Protein AF-A0A7S0SJ33-F1 (afdb_monomer_lite)

Radius of gyration: 24.13 Å; chains: 1; bounding box: 44×63×68 Å

Foldseek 3Di:
DDDDDLDDDPDCPVPPDDDDDDDDDDDDDDDDDDDDDDDDPDDDPPCDPVNVVLVVLQVVLVVVCVVVVQWDFDWDWDADPVGDTDIDGDPSDTDHDCVPVVSLVSRVSVVVCVVCCVPVVVVVVVVVVVVVVVVVVVVVPPD

Organism: NCBI:txid81844

Sequence (143 aa):
ELRTHGWTVIDNFLEGGGHGRSSACNASANANDEDATEDDRRGERGGGEYGGAWALALREEIKWLAGAGLMRPNRTHFANPQGERHLFSKPNVFESDLHEAGIRERLPELGAFFVESADRLAAAFTSSLDQLEAAEQITGDVG

Secondary structure (DSSP, 8-state):
---SS-----TTTTS------------------------------SS-HHHHHHHHHHHHHHHHHHHTT--EEEEEEEE-TTS-EEEEEEEEEEE--TTSHHHHTT-HHHHHHHHHHHHHHHHHHHHHHHHHHHHHHHHHT--

Structure (mmCIF, N/CA/C/O backbone):
data_AF-A0A7S0SJ33-F1
#
_entry.id   AF-A0A7S0SJ33-F1
#
loop_
_atom_site.group_PDB
_atom_site.id
_atom_site.type_symbol
_atom_site.label_atom_id
_atom_site.label_alt_id
_atom_site.label_comp_id
_atom_site.label_asym_id
_atom_site.label_entity_id
_atom_site.label_seq_id
_atom_site.pdbx_PDB_ins_code
_atom_site.Cartn_x
_atom_site.Cartn_y
_atom_site.Cartn_z
_atom_site.occupancy
_atom_site.B_iso_or_equiv
_atom_site.auth_seq_id
_atom_site.auth_comp_id
_atom_site.auth_asym_id
_atom_site.auth_atom_id
_atom_site.pdbx_PDB_model_num
ATOM 1 N N . GLU A 1 1 ? -25.379 -8.233 -6.781 1.00 38.56 1 GLU A N 1
ATOM 2 C CA . GLU A 1 1 ? -25.540 -8.521 -5.345 1.00 38.56 1 GLU A CA 1
ATOM 3 C C . GLU A 1 1 ? -24.179 -8.306 -4.687 1.00 38.56 1 GLU A C 1
ATOM 5 O O . GLU A 1 1 ? -23.267 -9.090 -4.889 1.00 38.56 1 GLU A O 1
ATOM 10 N N . LEU A 1 2 ? -23.989 -7.143 -4.065 1.00 43.62 2 LEU A N 1
ATOM 11 C CA . LEU A 1 2 ? -22.763 -6.725 -3.378 1.00 43.62 2 LEU A CA 1
ATOM 12 C C . LEU A 1 2 ? -23.197 -6.421 -1.946 1.00 43.62 2 LEU A C 1
ATOM 14 O O . LEU A 1 2 ? -24.095 -5.590 -1.815 1.00 43.62 2 LEU A O 1
ATOM 18 N N . ARG A 1 3 ? -22.601 -7.086 -0.939 1.00 49.62 3 ARG A N 1
ATOM 19 C CA . ARG A 1 3 ? -22.584 -6.782 0.521 1.00 49.62 3 ARG A CA 1
ATOM 20 C C . ARG A 1 3 ? -22.757 -8.049 1.372 1.00 49.62 3 ARG A C 1
ATOM 22 O O . ARG A 1 3 ? -23.844 -8.305 1.874 1.00 49.62 3 ARG A O 1
ATOM 29 N N . THR A 1 4 ? -21.679 -8.787 1.621 1.00 42.91 4 THR A N 1
ATOM 30 C CA . THR A 1 4 ? -21.632 -9.732 2.763 1.00 42.91 4 THR A CA 1
ATOM 31 C C . THR A 1 4 ? -20.244 -9.877 3.380 1.00 42.91 4 THR A C 1
ATOM 33 O O . THR A 1 4 ? -20.141 -10.220 4.555 1.00 42.91 4 THR A O 1
ATOM 36 N N . HIS A 1 5 ? -19.165 -9.573 2.660 1.00 42.22 5 HIS A N 1
ATOM 37 C CA . HIS A 1 5 ? -17.801 -9.667 3.186 1.00 42.22 5 HIS A CA 1
ATOM 38 C C . HIS A 1 5 ? -17.131 -8.314 2.980 1.00 42.22 5 HIS A C 1
ATOM 40 O O . HIS A 1 5 ? -16.919 -7.932 1.838 1.00 42.22 5 HIS A O 1
ATOM 46 N N . GLY A 1 6 ? -16.910 -7.569 4.069 1.00 42.50 6 GLY A N 1
ATOM 47 C CA . GLY A 1 6 ? -16.513 -6.151 4.138 1.00 42.50 6 GLY A CA 1
ATOM 48 C C . GLY A 1 6 ? -15.158 -5.773 3.529 1.00 42.50 6 GLY A C 1
ATOM 49 O O . GLY A 1 6 ? -14.429 -4.979 4.109 1.00 42.50 6 GLY A O 1
ATOM 50 N N . TRP A 1 7 ? -14.842 -6.305 2.357 1.00 46.75 7 TRP A N 1
ATOM 51 C CA . TRP A 1 7 ? -13.689 -5.978 1.544 1.00 46.75 7 TRP A CA 1
ATOM 52 C C . TRP A 1 7 ? -14.207 -5.357 0.252 1.00 46.75 7 TRP A C 1
ATOM 54 O O . TRP A 1 7 ? -14.970 -5.976 -0.486 1.00 46.75 7 TRP A O 1
ATOM 64 N N . THR A 1 8 ? -13.829 -4.109 -0.008 1.00 48.53 8 THR A N 1
ATOM 65 C CA . THR A 1 8 ? -14.027 -3.484 -1.318 1.00 48.53 8 THR A CA 1
ATOM 66 C C . THR A 1 8 ? -12.656 -3.347 -1.946 1.00 48.53 8 THR A C 1
ATOM 68 O O . THR A 1 8 ? -11.872 -2.490 -1.550 1.00 48.53 8 THR A O 1
ATOM 71 N N . VAL A 1 9 ? -12.357 -4.222 -2.900 1.00 51.81 9 VAL A N 1
ATOM 72 C CA . VAL A 1 9 ? -11.298 -3.963 -3.870 1.00 51.81 9 VAL A CA 1
ATOM 73 C C . VAL A 1 9 ? -11.949 -3.115 -4.954 1.00 51.81 9 VAL A C 1
ATOM 75 O O . VAL A 1 9 ? -12.983 -3.504 -5.495 1.00 51.81 9 VAL A O 1
ATOM 78 N N . ILE A 1 10 ? -11.413 -1.921 -5.205 1.00 54.16 10 ILE A N 1
ATOM 79 C CA . ILE A 1 10 ? -11.886 -1.078 -6.304 1.00 54.16 10 ILE A CA 1
ATOM 80 C C . ILE A 1 10 ? -11.326 -1.690 -7.584 1.00 54.16 10 ILE A C 1
ATOM 82 O O . ILE A 1 10 ? -10.240 -1.334 -8.044 1.00 54.16 10 ILE A O 1
ATOM 86 N N . ASP A 1 11 ? -12.057 -2.656 -8.131 1.00 45.97 11 ASP A N 1
ATOM 87 C CA . ASP A 1 11 ? -11.867 -3.055 -9.516 1.00 45.97 11 ASP A CA 1
ATOM 88 C C . ASP A 1 11 ? -12.123 -1.793 -10.361 1.00 45.97 11 ASP A C 1
ATOM 90 O O . ASP A 1 11 ? -13.122 -1.103 -10.140 1.00 45.97 11 ASP A O 1
ATOM 94 N N . ASN A 1 12 ? -11.178 -1.460 -11.249 1.00 44.81 12 ASN A N 1
ATOM 95 C CA . ASN A 1 12 ? -11.163 -0.279 -12.134 1.00 44.81 12 ASN A CA 1
ATOM 96 C C . ASN A 1 12 ? -10.437 0.980 -11.616 1.00 44.81 12 ASN A C 1
ATOM 98 O O . ASN A 1 12 ? -10.603 2.043 -12.204 1.00 44.81 12 ASN A O 1
ATOM 102 N N . PHE A 1 13 ? -9.572 0.906 -10.593 1.00 47.34 13 PHE A N 1
ATOM 103 C CA . PHE A 1 13 ? -8.769 2.080 -10.176 1.00 47.34 13 PHE A CA 1
ATOM 104 C C . PHE A 1 13 ? -7.915 2.686 -11.315 1.00 47.34 13 PHE A C 1
ATOM 106 O O . PHE A 1 13 ? -7.694 3.894 -11.341 1.00 47.34 13 PHE A O 1
ATOM 113 N N . LEU A 1 14 ? -7.475 1.865 -12.278 1.00 47.19 14 LEU A N 1
ATOM 114 C CA . LEU A 1 14 ? -6.716 2.300 -13.462 1.00 47.19 14 LEU A CA 1
ATOM 115 C C . LEU A 1 14 ? -7.577 2.481 -14.722 1.00 47.19 14 LEU A C 1
ATOM 117 O O . LEU A 1 14 ? -7.088 2.976 -15.736 1.00 47.19 14 LEU A O 1
ATOM 121 N N . GLU A 1 15 ? -8.852 2.094 -14.684 1.00 44.00 15 GLU A N 1
ATOM 122 C CA . GLU A 1 15 ? -9.764 2.275 -15.811 1.00 44.00 15 GLU A CA 1
ATOM 123 C C . GLU A 1 15 ? -10.546 3.567 -15.583 1.00 44.00 15 GLU A C 1
ATOM 125 O O . GLU A 1 15 ? -11.543 3.605 -14.863 1.00 44.00 15 GLU A O 1
ATOM 130 N N . GLY A 1 16 ? -10.040 4.654 -16.169 1.00 35.31 16 GLY A N 1
ATOM 131 C CA . GLY A 1 16 ? -10.670 5.970 -16.132 1.00 35.31 16 GLY A CA 1
ATOM 132 C C . GLY A 1 16 ? -12.189 5.899 -16.328 1.00 35.31 16 GLY A C 1
ATOM 133 O O . GLY A 1 16 ? -12.690 5.201 -17.210 1.00 35.31 16 GLY A O 1
ATOM 134 N N . GLY A 1 17 ? -12.913 6.615 -15.464 1.00 45.38 17 GLY A N 1
ATOM 135 C CA . GLY A 1 17 ? -14.365 6.550 -15.341 1.00 45.38 17 GLY A CA 1
ATOM 136 C C . GLY A 1 17 ? -15.114 6.631 -16.674 1.00 45.38 17 GLY A C 1
ATOM 137 O O . GLY A 1 17 ? -14.945 7.566 -17.452 1.00 45.38 17 GLY A O 1
ATOM 138 N N . GLY A 1 18 ? -16.005 5.665 -16.900 1.00 36.38 18 GLY A N 1
ATOM 139 C CA . GLY A 1 18 ? -16.782 5.580 -18.131 1.00 36.38 18 GLY A CA 1
ATOM 140 C C . GLY A 1 18 ? -17.954 4.610 -18.036 1.00 36.38 18 GLY A C 1
ATOM 141 O O . GLY A 1 18 ? -17.872 3.506 -18.544 1.00 36.38 18 GLY A O 1
ATOM 142 N N . HIS A 1 19 ? -19.034 5.068 -17.397 1.00 38.03 19 HIS A N 1
ATOM 143 C CA . HIS A 1 19 ? -20.448 4.785 -17.693 1.00 38.03 19 HIS A CA 1
ATOM 144 C C . HIS A 1 19 ? -20.921 3.320 -17.779 1.00 38.03 19 HIS A C 1
ATOM 146 O O . HIS A 1 19 ? -20.512 2.516 -18.609 1.00 38.03 19 HIS A O 1
ATOM 152 N N . GLY A 1 20 ? -21.899 3.016 -16.921 1.00 45.38 20 GLY A N 1
ATOM 153 C CA . GLY A 1 20 ? -22.464 1.690 -16.741 1.00 45.38 20 GLY A CA 1
ATOM 154 C C . GLY A 1 20 ? -23.085 1.064 -17.984 1.00 45.38 20 GLY A C 1
ATOM 155 O O . GLY A 1 20 ? -23.689 1.732 -18.819 1.00 45.38 20 GLY A O 1
ATOM 156 N N . ARG A 1 21 ? -23.037 -0.267 -18.013 1.00 36.69 21 ARG A N 1
ATOM 157 C CA . ARG A 1 21 ? -24.034 -1.093 -18.692 1.00 36.69 21 ARG A CA 1
ATOM 158 C C . ARG A 1 21 ? -24.369 -2.277 -17.796 1.00 36.69 21 ARG A C 1
ATOM 160 O O . ARG A 1 21 ? -23.595 -3.211 -17.630 1.00 36.69 21 ARG A O 1
ATOM 167 N N . SER A 1 22 ? -25.545 -2.196 -17.198 1.00 43.91 22 SER A N 1
ATOM 168 C CA . SER A 1 22 ? -26.324 -3.345 -16.766 1.00 43.91 22 SER A CA 1
ATOM 169 C C . SER A 1 22 ? -26.741 -4.170 -17.991 1.00 43.91 22 SER A C 1
ATOM 171 O O . SER A 1 22 ? -27.347 -3.642 -18.920 1.00 43.91 22 SER A O 1
ATOM 173 N N . SER A 1 23 ? -26.443 -5.467 -17.992 1.00 36.47 23 SER A N 1
ATOM 174 C CA . SER A 1 23 ? -27.222 -6.532 -18.658 1.00 36.47 23 SER A CA 1
ATOM 175 C C . SER A 1 23 ? -26.516 -7.855 -18.386 1.00 36.47 23 SER A C 1
ATOM 177 O O . SER A 1 23 ? -25.366 -8.024 -18.763 1.00 36.47 23 SER A O 1
ATOM 179 N N . ALA A 1 24 ? -27.053 -8.692 -17.505 1.00 36.31 24 ALA A N 1
ATOM 180 C CA . ALA A 1 24 ? -28.104 -9.668 -17.801 1.00 36.31 24 ALA A CA 1
ATOM 181 C C . ALA A 1 24 ? -27.553 -10.891 -18.553 1.00 36.31 24 ALA A C 1
ATOM 183 O O . ALA A 1 24 ? -27.017 -10.807 -19.652 1.00 36.31 24 ALA A O 1
ATOM 184 N N . CYS A 1 25 ? -27.700 -12.028 -17.884 1.00 37.75 25 CYS A N 1
ATOM 185 C CA . CYS A 1 25 ? -27.531 -13.387 -18.365 1.00 37.75 25 CYS A CA 1
ATOM 186 C C . CYS A 1 25 ? -28.256 -13.657 -19.697 1.00 37.75 25 CYS A C 1
ATOM 188 O O . CYS A 1 25 ? -29.420 -13.297 -19.842 1.00 37.75 25 CYS A O 1
ATOM 190 N N . ASN A 1 26 ? -27.614 -14.398 -20.610 1.00 32.16 26 ASN A N 1
ATOM 191 C CA . ASN A 1 26 ? -28.180 -15.641 -21.145 1.00 32.16 26 ASN A CA 1
ATOM 192 C C . ASN A 1 26 ? -27.160 -16.442 -21.967 1.00 32.16 26 ASN A C 1
ATOM 194 O O . ASN A 1 26 ? -26.353 -15.885 -22.704 1.00 32.16 26 ASN A O 1
ATOM 198 N N . ALA A 1 27 ? -27.234 -17.763 -21.829 1.00 39.66 27 ALA A N 1
ATOM 199 C CA . ALA A 1 27 ? -26.513 -18.741 -22.634 1.00 39.66 27 ALA A CA 1
ATOM 200 C C . ALA A 1 27 ? -27.149 -18.903 -24.027 1.00 39.66 27 ALA A C 1
ATOM 202 O O . ALA A 1 27 ? -28.367 -18.807 -24.144 1.00 39.66 27 ALA A O 1
ATOM 203 N N . SER A 1 28 ? -26.344 -19.224 -25.048 1.00 35.62 28 SER A N 1
ATOM 204 C CA . SER A 1 28 ? -26.587 -20.289 -26.046 1.00 35.62 28 SER A CA 1
ATOM 205 C C . SER A 1 28 ? -25.685 -20.114 -27.275 1.00 35.62 28 SER A C 1
ATOM 207 O O . SER A 1 28 ? -25.437 -19.005 -27.735 1.00 35.62 28 SER A O 1
ATOM 209 N N . ALA A 1 29 ? -25.226 -21.250 -27.792 1.00 41.09 29 ALA A N 1
ATOM 210 C CA . ALA A 1 29 ? -24.387 -21.453 -28.964 1.00 41.09 29 ALA A CA 1
ATOM 211 C C . ALA A 1 29 ? -24.910 -20.818 -30.268 1.00 41.09 29 ALA A C 1
ATOM 213 O O . ALA A 1 29 ? -26.113 -20.852 -30.521 1.00 41.09 29 ALA A O 1
ATOM 214 N N . ASN A 1 30 ? -23.994 -20.387 -31.144 1.00 34.25 30 ASN A N 1
ATOM 215 C CA . ASN A 1 30 ? -23.858 -20.969 -32.485 1.00 34.25 30 ASN A CA 1
ATOM 216 C C . ASN A 1 30 ? -22.557 -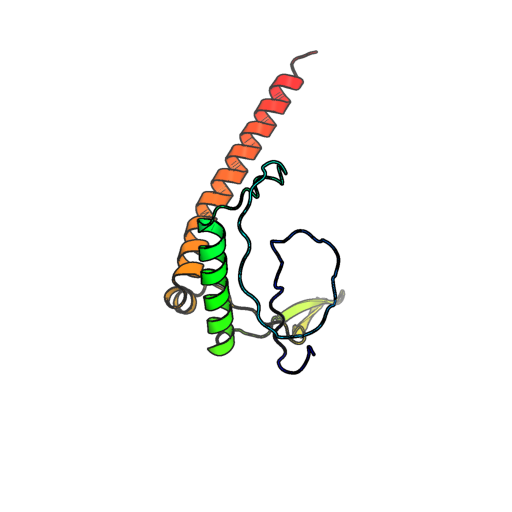20.534 -33.178 1.00 34.25 30 ASN A C 1
ATOM 218 O O . ASN A 1 30 ? -22.067 -19.428 -32.970 1.00 34.25 30 ASN A O 1
ATOM 222 N N . ALA A 1 31 ? -22.015 -21.451 -33.976 1.00 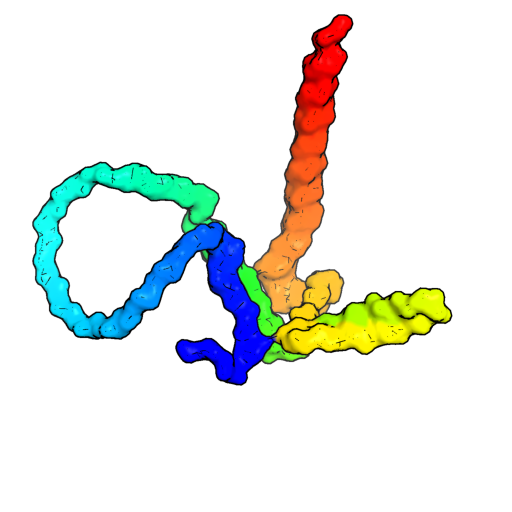39.53 31 ALA A N 1
ATOM 223 C CA . ALA A 1 31 ? -20.808 -21.308 -34.775 1.00 39.53 31 ALA A CA 1
ATOM 224 C C . ALA A 1 31 ? -21.103 -20.763 -36.187 1.00 39.53 31 ALA A C 1
ATOM 226 O O . ALA A 1 31 ? -22.215 -20.932 -36.688 1.00 39.53 31 ALA A O 1
ATOM 227 N N . ASN A 1 32 ? -20.031 -20.255 -36.808 1.00 39.59 32 ASN A N 1
ATOM 228 C CA . ASN A 1 32 ? -19.810 -19.925 -38.225 1.00 39.59 32 ASN A CA 1
ATOM 229 C C . ASN A 1 32 ? -20.379 -18.589 -38.730 1.00 39.59 32 ASN A C 1
ATOM 231 O O . ASN A 1 32 ? -21.579 -18.478 -38.945 1.00 39.59 32 ASN A O 1
ATOM 235 N N . ASP A 1 33 ? -19.490 -17.630 -39.011 1.00 33.00 33 ASP A N 1
ATOM 236 C CA . ASP A 1 33 ? -19.268 -17.148 -40.385 1.00 33.00 33 ASP A CA 1
ATOM 237 C C . ASP A 1 33 ? -17.958 -16.338 -40.453 1.00 33.00 33 ASP A C 1
ATOM 239 O O . ASP A 1 33 ? -17.685 -15.507 -39.584 1.00 33.00 33 ASP A O 1
ATOM 243 N N . GLU A 1 34 ? -17.129 -16.630 -41.453 1.00 44.91 34 GLU A N 1
ATOM 244 C CA . GLU A 1 34 ? -15.965 -15.833 -41.851 1.00 44.91 34 GLU A CA 1
ATOM 245 C C . GLU A 1 34 ? -16.454 -14.729 -42.799 1.00 44.91 34 GLU A C 1
ATOM 247 O O . GLU A 1 34 ? -17.241 -15.045 -43.681 1.00 44.91 34 GLU A O 1
ATOM 252 N N . ASP A 1 35 ? -16.007 -13.478 -42.651 1.00 34.91 35 ASP A N 1
ATOM 253 C CA . ASP A 1 35 ? -15.492 -12.629 -43.748 1.00 34.91 35 ASP A CA 1
ATOM 254 C C . ASP A 1 35 ? -15.171 -11.212 -43.225 1.00 34.91 35 ASP A C 1
ATOM 256 O O . ASP A 1 35 ? -15.749 -10.711 -42.260 1.00 34.91 35 ASP A O 1
ATOM 260 N N . ALA A 1 36 ? -14.177 -10.606 -43.858 1.00 41.19 36 ALA A N 1
ATOM 261 C CA . ALA A 1 36 ? -13.431 -9.413 -43.509 1.00 41.19 36 ALA A CA 1
ATOM 262 C C . ALA A 1 36 ? -14.248 -8.111 -43.405 1.00 41.19 36 ALA A C 1
ATOM 264 O O . ALA A 1 36 ? -15.250 -7.915 -44.085 1.00 41.19 36 ALA A O 1
ATOM 265 N N . THR A 1 37 ? -13.733 -7.132 -42.652 1.00 35.72 37 THR A N 1
ATOM 266 C CA . THR A 1 37 ? -13.165 -5.895 -43.232 1.00 35.72 37 THR A CA 1
ATOM 267 C C . THR A 1 37 ? -12.589 -4.972 -42.156 1.00 35.72 37 THR A C 1
ATOM 269 O O . THR A 1 37 ? -13.042 -4.927 -41.016 1.00 35.72 37 THR A O 1
ATOM 272 N N . GLU A 1 38 ? -11.513 -4.303 -42.557 1.00 48.19 38 GLU A N 1
ATOM 273 C CA . GLU A 1 38 ? -10.686 -3.363 -41.809 1.00 48.19 38 GLU A CA 1
ATOM 274 C C . GLU A 1 38 ? -11.441 -2.122 -41.298 1.00 48.19 38 GLU A C 1
ATOM 276 O O . GLU A 1 38 ? -12.507 -1.764 -41.792 1.00 48.19 38 GLU A O 1
ATOM 281 N N . ASP A 1 39 ? -10.750 -1.406 -40.405 1.00 41.59 39 ASP A N 1
ATOM 282 C CA . ASP A 1 39 ? -10.922 0.017 -40.084 1.00 41.59 39 ASP A CA 1
ATOM 283 C C . ASP A 1 39 ? -11.897 0.349 -38.941 1.00 41.59 39 ASP A C 1
ATOM 285 O O . ASP A 1 39 ? -13.001 0.848 -39.135 1.00 41.59 39 ASP A O 1
ATOM 289 N N . ASP A 1 40 ? -11.418 0.194 -37.702 1.00 37.12 40 ASP A N 1
ATOM 290 C CA . ASP A 1 40 ? -11.649 1.259 -36.723 1.00 37.12 40 ASP A CA 1
ATOM 291 C C . ASP A 1 40 ? -10.445 1.396 -35.783 1.00 37.12 40 ASP A C 1
ATOM 293 O O . ASP A 1 40 ? -10.190 0.579 -34.892 1.00 37.12 40 ASP A O 1
ATOM 297 N N . ARG A 1 41 ? -9.674 2.457 -36.025 1.00 47.50 41 ARG A N 1
ATOM 298 C CA . ARG A 1 41 ? -8.561 2.940 -35.207 1.00 47.50 41 ARG A CA 1
ATOM 299 C C . ARG A 1 41 ? -9.068 3.328 -33.812 1.00 47.50 41 ARG A C 1
ATOM 301 O O . ARG A 1 41 ? -9.220 4.507 -33.502 1.00 47.50 41 ARG A O 1
ATOM 308 N N . ARG A 1 42 ? -9.296 2.357 -32.929 1.00 41.41 42 ARG A N 1
ATOM 309 C CA . ARG A 1 42 ? -9.567 2.611 -31.507 1.00 41.41 42 ARG A CA 1
ATOM 310 C C . ARG A 1 42 ? -8.309 2.435 -30.676 1.00 41.41 42 ARG A C 1
ATOM 312 O O . ARG A 1 42 ? -8.092 1.389 -30.084 1.00 41.41 42 ARG A O 1
ATOM 319 N N . GLY A 1 43 ? -7.545 3.525 -30.643 1.00 38.84 43 GLY A N 1
ATOM 320 C CA . GLY A 1 43 ? -6.717 3.965 -29.523 1.00 38.84 43 GLY A CA 1
ATOM 321 C C . GLY A 1 43 ? -5.802 2.909 -28.926 1.00 38.84 43 GLY A C 1
ATOM 322 O O . GLY A 1 43 ? -6.231 2.121 -28.086 1.00 38.84 43 GLY A O 1
ATOM 323 N N . GLU A 1 44 ? -4.523 2.991 -29.288 1.00 43.03 44 GLU A N 1
ATOM 324 C CA . GLU A 1 44 ? -3.406 2.465 -28.508 1.00 43.03 44 GLU A CA 1
ATOM 325 C C . GLU A 1 44 ? -3.624 2.780 -27.020 1.00 43.03 44 GLU A C 1
ATOM 327 O O . GLU A 1 44 ? -3.346 3.874 -26.526 1.00 43.03 44 GLU A O 1
ATOM 332 N N . ARG A 1 45 ? -4.177 1.811 -26.286 1.00 48.88 45 ARG A N 1
ATOM 333 C CA . ARG A 1 45 ? -4.172 1.814 -24.830 1.00 48.88 45 ARG A CA 1
ATOM 334 C C . ARG A 1 45 ? -2.729 1.534 -24.442 1.00 48.88 45 ARG A C 1
ATOM 336 O O . ARG A 1 45 ? -2.307 0.382 -24.417 1.00 48.88 45 ARG A O 1
ATOM 343 N N . GLY A 1 46 ? -1.972 2.602 -24.205 1.00 43.59 46 GLY A N 1
ATOM 344 C CA . GLY A 1 46 ? -0.589 2.596 -23.726 1.00 43.59 46 GLY A CA 1
ATOM 345 C C . GLY A 1 46 ? -0.448 2.027 -22.312 1.00 43.59 46 GLY A C 1
ATOM 346 O O . GLY A 1 46 ? -0.011 2.712 -21.397 1.00 43.59 46 GLY A O 1
ATOM 347 N N . GLY A 1 47 ? -0.834 0.770 -22.135 1.00 47.09 47 GLY A N 1
ATOM 348 C CA . GLY A 1 47 ? -0.608 -0.047 -20.955 1.00 47.09 47 GLY A CA 1
ATOM 349 C C . GLY A 1 47 ? -0.391 -1.462 -21.455 1.00 47.09 47 GLY A C 1
ATOM 350 O O . GLY A 1 47 ? -1.335 -2.242 -21.526 1.00 47.09 47 GLY A O 1
ATOM 351 N N . GLY A 1 48 ? 0.829 -1.742 -21.922 1.00 47.81 48 GLY A N 1
ATOM 352 C CA . GLY A 1 48 ? 1.174 -3.022 -22.532 1.00 47.81 48 GLY A CA 1
ATOM 353 C C . GLY A 1 48 ? 0.813 -4.202 -21.629 1.00 47.81 48 GLY A C 1
ATOM 354 O O . GLY A 1 48 ? 0.788 -4.074 -20.407 1.00 47.81 48 GLY A O 1
ATOM 355 N N . GLU A 1 49 ? 0.575 -5.352 -22.251 1.00 56.38 49 GLU A N 1
ATOM 356 C CA . GLU A 1 49 ? 0.264 -6.668 -21.665 1.00 56.38 49 GLU A CA 1
ATOM 357 C C . GLU A 1 49 ? 1.048 -6.986 -20.366 1.00 56.38 49 GLU A C 1
ATOM 359 O O . GLU A 1 49 ? 0.525 -7.596 -19.434 1.00 56.38 49 GLU A O 1
ATOM 364 N N . TYR A 1 50 ? 2.275 -6.463 -20.256 1.00 56.41 50 TYR A N 1
ATOM 365 C CA . TYR A 1 50 ? 3.162 -6.548 -19.093 1.00 56.41 50 TYR A CA 1
ATOM 366 C C . TYR A 1 50 ? 2.699 -5.765 -17.847 1.00 56.41 50 TYR A C 1
ATOM 368 O O . TYR A 1 50 ? 2.858 -6.248 -16.728 1.00 56.41 50 TYR A O 1
ATOM 376 N N . GLY A 1 51 ? 2.110 -4.576 -18.005 1.00 66.75 51 GLY A N 1
ATOM 377 C CA . GLY A 1 51 ? 1.649 -3.750 -16.880 1.00 66.75 51 GLY A CA 1
ATOM 378 C C . GLY A 1 51 ? 0.416 -4.331 -16.182 1.00 66.75 51 GLY A C 1
ATOM 379 O O . GLY A 1 51 ? 0.288 -4.237 -14.961 1.00 66.75 51 GLY A O 1
ATOM 380 N N . GLY A 1 52 ? -0.463 -4.992 -16.943 1.00 79.69 52 GLY A N 1
ATOM 381 C CA . GLY A 1 52 ? -1.650 -5.656 -16.400 1.00 79.69 52 GLY A CA 1
ATOM 382 C C . GLY A 1 52 ? -1.306 -6.865 -15.527 1.00 79.69 52 GLY A C 1
ATOM 383 O O . GLY A 1 52 ? -1.863 -7.019 -14.441 1.00 79.69 52 GLY A O 1
ATOM 384 N N . ALA A 1 53 ? -0.351 -7.692 -15.963 1.00 87.31 53 ALA A N 1
ATOM 385 C CA . ALA A 1 53 ? 0.076 -8.873 -15.214 1.00 87.31 53 ALA A CA 1
ATOM 386 C C . ALA A 1 53 ? 0.687 -8.511 -13.850 1.00 87.31 53 ALA A C 1
ATOM 388 O O . ALA A 1 53 ? 0.349 -9.126 -12.838 1.00 87.31 53 ALA A O 1
ATOM 389 N N . TRP A 1 54 ? 1.531 -7.476 -13.800 1.00 88.06 54 TRP A N 1
ATOM 390 C CA . TRP A 1 54 ? 2.162 -7.051 -12.550 1.00 88.06 54 TRP A CA 1
ATOM 391 C C . TRP A 1 54 ? 1.163 -6.427 -11.568 1.00 88.06 54 TRP A C 1
ATOM 393 O O . TRP A 1 54 ? 1.162 -6.762 -10.385 1.00 88.06 54 TRP A O 1
ATOM 403 N N . ALA A 1 55 ? 0.235 -5.597 -12.056 1.00 89.38 55 ALA A N 1
ATOM 404 C CA . ALA A 1 55 ? -0.830 -5.036 -11.223 1.00 89.38 55 ALA A CA 1
ATOM 405 C C . ALA A 1 55 ? -1.708 -6.126 -10.579 1.00 89.38 55 ALA A C 1
ATOM 407 O O . ALA A 1 55 ? -2.099 -6.008 -9.414 1.00 89.38 55 ALA A O 1
ATOM 408 N N . LEU A 1 56 ? -1.994 -7.209 -11.311 1.00 90.88 56 LEU A N 1
ATOM 409 C CA . LEU A 1 56 ? -2.711 -8.365 -10.770 1.00 90.88 56 LEU A CA 1
ATOM 410 C C . LEU A 1 56 ? -1.900 -9.102 -9.700 1.00 90.88 56 LEU A C 1
ATOM 412 O O . LEU A 1 56 ? -2.469 -9.488 -8.680 1.00 90.88 56 LEU A O 1
ATOM 416 N N . ALA A 1 57 ? -0.589 -9.260 -9.895 1.00 93.38 57 ALA A N 1
ATOM 417 C CA . ALA A 1 57 ? 0.282 -9.895 -8.910 1.00 93.38 57 ALA A CA 1
ATOM 418 C C . ALA A 1 57 ? 0.312 -9.103 -7.587 1.00 93.38 57 ALA A C 1
ATOM 420 O O . ALA A 1 57 ? 0.057 -9.671 -6.523 1.00 93.38 57 ALA A O 1
ATOM 421 N N . LEU A 1 58 ? 0.471 -7.773 -7.659 1.00 94.50 58 LEU A N 1
ATOM 422 C CA . LEU A 1 58 ? 0.375 -6.881 -6.494 1.00 94.50 58 LEU A CA 1
ATOM 423 C C . LEU A 1 58 ? -0.987 -7.008 -5.787 1.00 94.50 58 LEU A C 1
ATOM 425 O O . LEU A 1 58 ? -1.064 -7.058 -4.558 1.00 94.50 58 LEU A O 1
ATOM 429 N N . ARG A 1 59 ? -2.082 -7.094 -6.553 1.00 92.62 59 ARG A N 1
ATOM 430 C CA . ARG A 1 59 ? -3.442 -7.252 -6.012 1.00 92.62 59 ARG A CA 1
ATOM 431 C C . ARG A 1 59 ? -3.624 -8.571 -5.261 1.00 92.62 59 ARG A C 1
ATOM 433 O O . ARG A 1 59 ? -4.231 -8.569 -4.187 1.00 92.62 59 ARG A O 1
ATOM 440 N N . GLU A 1 60 ? -3.134 -9.684 -5.800 1.00 95.50 60 GLU A N 1
ATOM 441 C CA . GLU A 1 60 ? -3.245 -10.981 -5.123 1.00 95.50 60 GLU A CA 1
ATOM 442 C C . GLU A 1 60 ? -2.424 -11.015 -3.825 1.00 95.50 60 GLU A C 1
ATOM 444 O O . GLU A 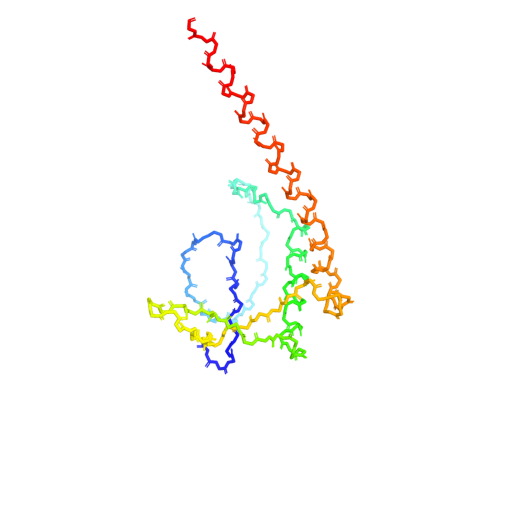1 60 ? -2.891 -11.579 -2.834 1.00 95.50 60 GLU A O 1
ATOM 449 N N . GLU A 1 61 ? -1.282 -10.327 -3.761 1.00 96.94 61 GLU A N 1
ATOM 450 C CA . GLU A 1 61 ? -0.526 -10.172 -2.513 1.00 96.94 61 GLU A CA 1
ATOM 451 C C . GLU A 1 61 ? -1.267 -9.338 -1.456 1.00 96.94 61 GLU A C 1
ATOM 453 O O . GLU A 1 61 ? -1.320 -9.736 -0.291 1.00 96.94 61 GLU A O 1
ATOM 458 N N . ILE A 1 62 ? -1.915 -8.229 -1.838 1.00 94.88 62 ILE A N 1
ATOM 459 C CA . ILE A 1 62 ? -2.751 -7.433 -0.915 1.00 94.88 62 ILE A CA 1
ATOM 460 C C . ILE A 1 62 ? -3.910 -8.279 -0.370 1.00 94.88 62 ILE A C 1
ATOM 462 O O . ILE A 1 62 ? -4.224 -8.246 0.823 1.00 94.88 62 ILE A O 1
ATOM 466 N N . LYS A 1 63 ? -4.547 -9.070 -1.236 1.00 94.75 63 LYS A N 1
ATOM 467 C CA . LYS A 1 63 ? -5.631 -9.978 -0.847 1.00 94.75 63 LYS A CA 1
ATOM 468 C C . LYS A 1 63 ? -5.138 -11.073 0.098 1.00 94.75 63 LYS A C 1
ATOM 470 O O . LYS A 1 63 ? -5.815 -11.378 1.082 1.00 94.75 63 LYS A O 1
ATOM 475 N N . TRP A 1 64 ? -3.966 -11.646 -0.170 1.00 95.69 64 TRP A N 1
ATOM 476 C CA . TRP A 1 64 ? -3.334 -12.606 0.728 1.00 95.69 64 TRP A CA 1
ATOM 477 C C . TRP A 1 64 ? -3.030 -11.974 2.091 1.00 95.69 64 TRP A C 1
ATOM 479 O O . TRP A 1 64 ? -3.362 -12.560 3.120 1.00 95.69 64 TRP A O 1
ATOM 489 N N . LEU A 1 65 ? -2.495 -10.750 2.111 1.00 94.38 65 LEU A N 1
ATOM 490 C CA . LEU A 1 65 ? -2.173 -10.013 3.334 1.00 94.38 65 LEU A CA 1
ATOM 491 C C . LEU A 1 65 ? -3.407 -9.794 4.225 1.00 94.38 65 LEU A C 1
ATOM 493 O O . LEU A 1 65 ? -3.338 -9.974 5.445 1.00 94.38 65 LEU A O 1
ATOM 497 N N . ALA A 1 66 ? -4.547 -9.467 3.608 1.00 91.75 66 ALA A N 1
ATOM 498 C CA . ALA A 1 66 ? -5.836 -9.361 4.286 1.00 91.75 66 ALA A CA 1
ATOM 499 C C . ALA A 1 66 ? -6.291 -10.705 4.883 1.00 91.75 66 ALA A C 1
ATOM 501 O O . ALA A 1 66 ? -6.704 -10.761 6.043 1.00 91.75 66 ALA A O 1
ATOM 502 N N . GLY A 1 67 ? -6.175 -11.799 4.121 1.00 92.44 67 GLY A N 1
ATOM 503 C CA . GLY A 1 67 ? -6.539 -13.148 4.570 1.00 92.44 67 GLY A CA 1
ATOM 504 C C . GLY A 1 67 ? -5.617 -13.721 5.653 1.00 92.44 67 GLY A C 1
ATOM 505 O O . GLY A 1 67 ? -6.064 -14.498 6.494 1.00 92.44 67 GLY A O 1
ATOM 506 N N . ALA A 1 68 ? -4.350 -13.307 5.675 1.00 93.94 68 ALA A N 1
ATOM 507 C CA . ALA A 1 68 ? -3.351 -13.742 6.648 1.00 93.94 68 ALA A CA 1
ATOM 508 C C . ALA A 1 68 ? -3.505 -13.083 8.034 1.00 93.94 68 ALA A C 1
ATOM 510 O O . ALA A 1 68 ? -2.776 -13.438 8.961 1.00 93.94 68 ALA A O 1
ATOM 511 N N . GLY A 1 69 ? -4.420 -12.118 8.193 1.00 92.88 69 GLY A N 1
ATOM 512 C CA . GLY A 1 69 ? -4.628 -11.407 9.459 1.00 92.88 69 GLY A CA 1
ATOM 513 C C . GLY A 1 69 ? -3.480 -10.464 9.833 1.00 92.88 69 GLY A C 1
ATOM 514 O O . GLY A 1 69 ? -3.310 -10.135 11.004 1.00 92.88 69 GLY A O 1
ATOM 515 N N . LEU A 1 70 ? -2.680 -10.041 8.849 1.00 93.81 70 LEU A N 1
ATOM 516 C CA . LEU A 1 70 ? -1.529 -9.157 9.058 1.00 93.81 70 LEU A CA 1
ATOM 517 C C . LEU A 1 70 ? -1.889 -7.667 8.959 1.00 93.81 70 LEU A C 1
ATOM 519 O O . LEU A 1 70 ? -1.078 -6.815 9.310 1.00 93.81 70 LEU A O 1
ATOM 523 N N . MET A 1 71 ? -3.112 -7.341 8.532 1.00 94.25 71 MET A N 1
ATOM 524 C CA . MET A 1 71 ? -3.611 -5.967 8.516 1.00 94.25 71 MET A CA 1
ATOM 525 C C . MET A 1 71 ? -4.164 -5.555 9.885 1.00 94.25 71 MET A C 1
ATOM 527 O O . MET A 1 71 ? -4.811 -6.337 10.583 1.00 94.25 71 MET A O 1
ATOM 531 N N . ARG A 1 72 ? -3.952 -4.294 10.263 1.00 93.00 72 ARG A N 1
ATOM 532 C CA . ARG A 1 72 ? -4.416 -3.701 11.525 1.00 93.00 72 ARG A CA 1
ATOM 533 C C . ARG A 1 72 ? -5.474 -2.630 11.242 1.00 93.00 72 ARG A C 1
ATOM 535 O O . ARG A 1 72 ? -5.425 -2.007 10.186 1.00 93.00 72 ARG A O 1
ATOM 542 N N . PRO A 1 73 ? -6.435 -2.377 12.150 1.00 94.12 73 PRO A N 1
ATOM 543 C CA . PRO A 1 73 ? -7.370 -1.267 11.982 1.00 94.12 73 PRO A CA 1
ATOM 544 C C . PRO A 1 73 ? -6.622 0.063 11.844 1.00 94.12 73 PRO A C 1
ATOM 546 O O . PRO A 1 73 ? -5.775 0.368 12.687 1.00 94.12 73 PRO A O 1
ATOM 549 N N . ASN A 1 74 ? -6.965 0.870 10.836 1.00 92.81 74 ASN A N 1
ATOM 550 C CA . ASN A 1 74 ? -6.397 2.209 10.694 1.00 92.81 74 ASN A CA 1
ATOM 551 C C . ASN A 1 74 ? -6.874 3.082 11.859 1.00 92.81 74 ASN A C 1
ATOM 553 O O . ASN A 1 74 ? -8.080 3.268 12.074 1.00 92.81 74 ASN A O 1
ATOM 557 N N . ARG A 1 75 ? -5.914 3.619 12.612 1.00 91.88 75 ARG A N 1
ATOM 558 C CA . ARG A 1 75 ? -6.163 4.459 13.783 1.00 91.88 75 ARG A CA 1
ATOM 559 C C . ARG A 1 75 ? -5.616 5.852 13.542 1.00 91.88 75 ARG A C 1
ATOM 561 O O . ARG A 1 75 ? -4.435 6.030 13.283 1.00 91.88 75 ARG 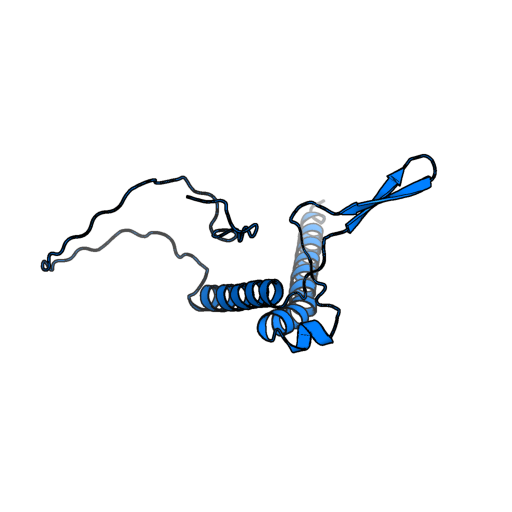A O 1
ATOM 568 N N . THR A 1 76 ? -6.484 6.850 13.643 1.00 89.19 76 THR A N 1
ATOM 569 C CA . THR A 1 76 ? -6.118 8.256 13.449 1.00 89.19 76 THR A CA 1
ATOM 570 C C . THR A 1 76 ? -6.206 9.003 14.776 1.00 89.19 76 THR A C 1
ATOM 572 O O . THR A 1 76 ? -7.196 8.877 15.502 1.00 89.19 76 THR A O 1
ATOM 575 N N . HIS A 1 77 ? -5.163 9.771 15.093 1.00 89.38 77 HIS A N 1
ATOM 576 C CA . HIS A 1 77 ? -5.147 10.667 16.245 1.00 89.38 77 HIS A CA 1
ATOM 577 C C . HIS A 1 77 ? -5.806 11.998 15.888 1.00 89.38 77 HIS A C 1
ATOM 579 O O . HIS A 1 77 ? -5.407 12.655 14.930 1.00 89.38 77 HIS A O 1
ATOM 585 N N . PHE A 1 78 ? -6.761 12.418 16.709 1.00 87.50 78 PHE A N 1
ATOM 586 C CA . PHE A 1 78 ? -7.341 13.754 16.666 1.00 87.50 78 PHE A CA 1
ATOM 587 C C . PHE A 1 78 ? -6.924 14.502 17.927 1.00 87.50 78 PHE A C 1
ATOM 589 O O . PHE A 1 78 ? -7.149 14.016 19.037 1.00 87.50 78 PHE A O 1
ATOM 596 N N . ALA A 1 79 ? -6.287 15.659 17.756 1.00 88.38 79 ALA A N 1
ATOM 597 C CA . ALA A 1 79 ? -6.022 16.579 18.852 1.00 88.38 79 ALA A CA 1
ATOM 598 C C . ALA A 1 79 ? -7.200 17.550 18.964 1.00 88.38 79 ALA A C 1
ATOM 600 O O . ALA A 1 79 ? -7.579 18.170 17.967 1.00 88.38 79 ALA A O 1
ATOM 601 N N . ASN A 1 80 ? -7.788 17.673 20.152 1.00 86.38 80 ASN A N 1
ATOM 602 C CA . ASN A 1 80 ? -8.750 18.738 20.407 1.00 86.38 80 ASN A CA 1
ATOM 603 C C . ASN A 1 80 ? -8.011 20.061 20.728 1.00 86.38 80 ASN A C 1
ATOM 605 O O . ASN A 1 80 ? -6.828 20.038 21.083 1.00 86.38 80 ASN A O 1
ATOM 609 N N . PRO A 1 81 ? -8.673 21.228 20.608 1.00 86.19 81 PRO A N 1
ATOM 610 C CA . PRO A 1 81 ? -8.082 22.523 20.967 1.00 86.19 81 PRO A CA 1
ATOM 611 C C . PRO A 1 81 ? -7.597 22.622 22.424 1.00 86.19 81 PRO A C 1
ATOM 613 O O . PRO A 1 81 ? -6.788 23.485 22.747 1.00 86.19 81 PRO A O 1
ATOM 616 N N . GLN A 1 82 ? -8.086 21.744 23.299 1.00 87.00 82 GLN A N 1
ATOM 617 C CA . GLN A 1 82 ? -7.711 21.624 24.707 1.00 87.00 82 GLN A CA 1
ATOM 618 C C . GLN A 1 82 ? -6.447 20.763 24.918 1.00 87.00 82 GLN A C 1
ATOM 620 O O . GLN A 1 82 ? -5.962 20.656 26.042 1.00 87.00 82 GLN A O 1
ATOM 625 N N . GLY A 1 83 ? -5.886 20.181 23.851 1.00 86.81 83 GLY A N 1
ATOM 626 C CA . GLY A 1 83 ? -4.656 19.386 23.862 1.00 86.81 83 GLY A CA 1
ATOM 627 C C . GLY A 1 83 ? -4.842 17.888 24.138 1.00 86.81 83 GLY A C 1
ATOM 628 O O . GLY A 1 83 ? -3.862 17.140 24.111 1.00 86.81 83 GLY A O 1
ATOM 629 N N . GLU A 1 84 ? -6.066 17.416 24.368 1.00 89.19 84 GLU A N 1
ATOM 630 C CA . GLU A 1 84 ? -6.361 15.994 24.541 1.00 89.19 84 GLU A CA 1
ATOM 631 C C . GLU A 1 84 ? -6.315 15.266 23.193 1.00 89.19 84 GLU A C 1
ATOM 633 O O . GLU A 1 84 ? -6.708 15.790 22.145 1.00 89.19 84 GLU A O 1
ATOM 638 N N . ARG A 1 85 ? -5.824 14.025 23.222 1.00 88.31 85 ARG A N 1
ATOM 639 C CA . ARG A 1 85 ? -5.686 13.180 22.035 1.00 88.31 85 ARG A CA 1
ATOM 640 C C . ARG A 1 85 ? -6.713 12.061 22.073 1.00 88.31 85 ARG A C 1
ATOM 642 O O . ARG A 1 85 ? -6.648 11.193 22.940 1.00 88.31 85 ARG A O 1
ATOM 649 N N . HIS A 1 86 ? -7.598 12.030 21.086 1.00 86.88 86 HIS A N 1
ATOM 650 C CA . HIS A 1 86 ? -8.530 10.927 20.879 1.00 86.88 86 HIS A CA 1
ATOM 651 C C . HIS A 1 86 ? -8.034 10.023 19.754 1.00 86.88 86 HIS A C 1
ATOM 653 O O . HIS A 1 86 ? -7.565 10.502 18.720 1.00 86.88 86 HIS A O 1
ATOM 659 N N . LEU A 1 87 ? -8.141 8.710 19.956 1.00 90.50 87 LEU A N 1
ATOM 660 C CA . LEU A 1 87 ? -7.790 7.712 18.952 1.00 90.50 87 LEU A CA 1
ATOM 661 C C . LEU A 1 87 ? -9.067 7.145 18.343 1.00 90.50 87 LEU A C 1
ATOM 663 O O . LEU A 1 87 ? -9.843 6.473 19.020 1.00 90.50 87 LEU A O 1
ATOM 667 N N . PHE A 1 88 ? -9.280 7.413 17.062 1.00 90.56 88 PHE A N 1
ATOM 668 C CA . PHE A 1 88 ? -10.436 6.918 16.328 1.00 90.56 88 PHE A CA 1
ATOM 669 C C . PHE A 1 88 ? -10.006 5.794 15.389 1.00 90.56 88 PHE A C 1
ATOM 671 O O . PHE A 1 88 ? -9.066 5.960 14.611 1.00 90.56 88 PHE A O 1
ATOM 678 N N . SER A 1 89 ? -10.691 4.651 15.460 1.00 92.31 89 SER A N 1
ATOM 679 C CA . SER A 1 89 ? -10.496 3.553 14.506 1.00 92.31 89 SER A CA 1
ATOM 680 C C . SER A 1 89 ? -11.485 3.718 13.358 1.00 92.31 89 SER A C 1
ATOM 682 O O . SER A 1 89 ? -12.693 3.759 13.592 1.00 92.31 89 SER A O 1
ATOM 684 N N . LYS A 1 90 ? -10.987 3.818 12.125 1.00 90.56 90 LYS A N 1
ATOM 685 C CA . LYS A 1 90 ? -11.846 3.970 10.947 1.00 90.56 90 LYS A CA 1
ATOM 686 C C . LYS A 1 90 ? -12.630 2.671 10.698 1.00 90.56 90 LYS A C 1
ATOM 688 O O . LYS A 1 90 ? -12.008 1.613 10.580 1.00 90.56 90 LYS A O 1
ATOM 693 N N . PRO A 1 91 ? -13.973 2.713 10.605 1.00 90.81 91 PRO A N 1
ATOM 694 C CA . PRO A 1 91 ? -14.767 1.511 10.372 1.00 90.81 91 PRO A CA 1
ATOM 695 C C . PRO A 1 91 ? -14.382 0.836 9.053 1.00 90.81 91 PRO A C 1
ATOM 697 O O . PRO A 1 91 ? -14.373 1.489 8.014 1.00 90.81 91 PRO A O 1
ATOM 700 N N . ASN A 1 92 ? -14.101 -0.468 9.097 1.00 89.62 92 ASN A N 1
ATOM 701 C CA . ASN A 1 92 ? -13.756 -1.299 7.933 1.00 89.62 92 ASN A CA 1
ATOM 702 C C . ASN A 1 92 ? -12.529 -0.830 7.126 1.00 89.62 92 ASN A C 1
ATOM 704 O O . ASN A 1 92 ? -12.369 -1.233 5.977 1.00 89.62 92 ASN A O 1
ATOM 708 N N . VAL A 1 93 ? -11.663 0.006 7.705 1.00 91.69 93 VAL A N 1
ATOM 709 C CA . VAL A 1 93 ? -10.397 0.401 7.080 1.00 91.69 93 VAL A CA 1
ATOM 710 C C . VAL A 1 93 ? -9.265 -0.272 7.831 1.00 91.69 93 VAL A C 1
ATOM 712 O O . VAL A 1 93 ? -9.060 -0.033 9.024 1.00 91.69 93 VAL A O 1
ATOM 715 N N . PHE A 1 94 ? -8.524 -1.100 7.109 1.00 93.25 94 PHE A N 1
ATOM 716 C CA . PHE A 1 94 ? -7.371 -1.816 7.621 1.00 93.25 94 PHE A CA 1
ATOM 717 C C . PHE A 1 94 ? -6.145 -1.436 6.805 1.00 93.25 94 PHE A C 1
ATOM 719 O O . PHE A 1 94 ? -6.239 -1.197 5.603 1.00 93.25 94 PHE A O 1
ATOM 726 N N . GLU A 1 95 ? -5.000 -1.384 7.465 1.00 94.31 95 GLU A N 1
ATOM 727 C CA . GLU A 1 95 ? -3.728 -1.024 6.861 1.00 94.31 95 GLU A CA 1
ATOM 728 C C . GLU A 1 95 ? -2.622 -1.955 7.340 1.00 94.31 95 GLU A C 1
ATOM 730 O O . GLU A 1 95 ? -2.725 -2.606 8.381 1.00 94.31 95 GLU A O 1
ATOM 735 N N . SER A 1 96 ? -1.556 -2.016 6.559 1.00 94.62 96 SER A N 1
ATOM 736 C CA . SER A 1 96 ? -0.322 -2.692 6.920 1.00 94.62 96 SER A CA 1
ATOM 737 C C . SER A 1 96 ? 0.830 -1.834 6.437 1.00 94.62 96 SER A C 1
ATOM 739 O O . SER A 1 96 ? 0.765 -1.279 5.340 1.00 94.62 96 SER A O 1
ATOM 741 N N . ASP A 1 97 ? 1.876 -1.738 7.248 1.00 92.44 97 ASP A N 1
ATOM 742 C CA . ASP A 1 97 ? 3.059 -0.959 6.915 1.00 92.44 97 ASP A CA 1
ATOM 743 C C . ASP A 1 97 ? 4.135 -1.867 6.300 1.00 92.44 97 ASP A C 1
ATOM 745 O O . ASP A 1 97 ? 4.586 -2.823 6.933 1.00 92.44 97 ASP A O 1
ATOM 749 N N . LEU A 1 98 ? 4.549 -1.580 5.062 1.00 93.38 98 LEU A N 1
ATOM 750 C CA . LEU A 1 98 ? 5.606 -2.326 4.367 1.00 93.38 98 LEU A CA 1
ATOM 751 C C . LEU A 1 98 ? 7.026 -1.960 4.837 1.00 93.38 98 LEU A C 1
ATOM 753 O O . LEU A 1 98 ? 7.988 -2.607 4.418 1.00 93.38 98 LEU A O 1
ATOM 757 N N . HIS A 1 99 ? 7.177 -0.982 5.738 1.00 92.00 99 HIS A N 1
ATOM 758 C CA . HIS A 1 99 ? 8.441 -0.750 6.442 1.00 92.00 99 HIS A CA 1
ATOM 759 C C . HIS A 1 99 ? 8.768 -1.888 7.429 1.00 92.00 99 HIS A C 1
ATOM 761 O O . HIS A 1 99 ? 9.939 -2.104 7.747 1.00 92.00 99 HIS A O 1
ATOM 767 N N . GLU A 1 100 ? 7.767 -2.650 7.896 1.00 90.94 100 GLU A N 1
ATOM 768 C CA . GLU A 1 100 ? 7.987 -3.840 8.724 1.00 90.94 100 GLU A CA 1
ATOM 769 C C . GLU A 1 100 ? 8.604 -4.968 7.866 1.00 90.94 100 GLU A C 1
ATOM 771 O O . GLU A 1 100 ? 7.917 -5.643 7.097 1.00 90.94 100 GLU A O 1
ATOM 776 N N . ALA A 1 101 ? 9.915 -5.207 8.015 1.00 89.25 101 ALA A N 1
ATOM 777 C CA . ALA A 1 101 ? 10.663 -6.170 7.194 1.00 89.25 101 ALA A CA 1
ATOM 778 C C . ALA A 1 101 ? 10.031 -7.576 7.159 1.00 89.25 101 ALA A C 1
ATOM 780 O O . ALA A 1 101 ? 9.923 -8.171 6.091 1.00 89.25 101 ALA A O 1
ATOM 781 N N . GLY A 1 102 ? 9.522 -8.063 8.296 1.00 92.50 102 GLY A N 1
ATOM 782 C CA . GLY A 1 102 ? 8.891 -9.385 8.385 1.00 92.50 102 GLY A CA 1
ATOM 783 C C . GLY A 1 102 ? 7.572 -9.525 7.613 1.00 92.50 102 GLY A C 1
ATOM 784 O O . GLY A 1 102 ? 7.161 -10.650 7.324 1.00 92.50 102 GLY A O 1
ATOM 785 N N . ILE A 1 103 ? 6.908 -8.412 7.275 1.00 92.31 103 ILE A N 1
ATOM 786 C CA . ILE A 1 103 ? 5.756 -8.400 6.362 1.00 92.31 103 ILE A CA 1
ATOM 787 C C . ILE A 1 103 ? 6.259 -8.400 4.920 1.00 92.31 103 ILE A C 1
ATOM 789 O O . ILE A 1 103 ? 5.822 -9.222 4.119 1.00 92.31 103 ILE A O 1
ATOM 793 N N . ARG A 1 104 ? 7.221 -7.528 4.605 1.00 93.88 104 ARG A N 1
ATOM 794 C CA . ARG A 1 104 ? 7.768 -7.373 3.253 1.00 93.88 104 ARG A CA 1
ATOM 795 C C . ARG A 1 104 ? 8.427 -8.645 2.715 1.00 93.88 104 ARG A C 1
ATOM 797 O O . ARG A 1 104 ? 8.252 -8.969 1.550 1.00 93.88 104 ARG A O 1
ATOM 804 N N . GLU A 1 105 ? 9.118 -9.405 3.558 1.00 94.06 105 GLU A N 1
ATOM 805 C CA . GLU A 1 105 ? 9.728 -10.696 3.187 1.00 94.06 105 GLU A CA 1
ATOM 806 C C . GLU A 1 105 ? 8.709 -11.750 2.716 1.00 94.06 105 GLU A C 1
ATOM 808 O O . GLU A 1 105 ? 9.086 -12.741 2.094 1.00 94.06 105 GLU A O 1
ATOM 813 N N . ARG A 1 106 ? 7.417 -11.550 3.002 1.00 95.50 106 ARG A N 1
ATOM 814 C CA . ARG A 1 106 ? 6.325 -12.460 2.624 1.00 95.50 106 ARG A CA 1
ATOM 815 C C . ARG A 1 106 ? 5.577 -12.021 1.364 1.00 95.50 106 ARG A C 1
ATOM 817 O O . ARG A 1 106 ? 4.676 -12.735 0.938 1.00 95.50 106 ARG A O 1
ATOM 824 N N . LEU A 1 107 ? 5.916 -10.857 0.814 1.00 96.19 107 LEU A N 1
ATOM 825 C CA . LEU A 1 107 ? 5.215 -10.197 -0.286 1.00 96.19 107 LEU A CA 1
ATOM 826 C C . LEU A 1 107 ? 6.245 -9.814 -1.365 1.00 96.19 107 LEU A C 1
ATOM 828 O O . LEU A 1 107 ? 6.702 -8.670 -1.383 1.00 96.19 107 LEU A O 1
ATOM 832 N N . PRO A 1 108 ? 6.727 -10.769 -2.179 1.00 95.50 108 PRO A N 1
ATOM 833 C CA . PRO A 1 108 ? 7.819 -10.522 -3.119 1.00 95.50 108 PRO A CA 1
ATOM 834 C C . PRO A 1 108 ? 7.546 -9.377 -4.105 1.00 95.50 108 PRO A C 1
ATOM 836 O O . PRO A 1 108 ? 8.436 -8.553 -4.316 1.00 95.50 108 PRO A O 1
ATOM 839 N N . GLU A 1 109 ? 6.340 -9.272 -4.662 1.00 95.62 109 GLU A N 1
ATOM 840 C CA . GLU A 1 109 ? 6.001 -8.239 -5.647 1.00 95.62 109 GLU A CA 1
ATOM 841 C C . GLU A 1 109 ? 5.856 -6.861 -4.996 1.00 95.62 109 GLU A C 1
ATOM 843 O O . GLU A 1 109 ? 6.440 -5.884 -5.467 1.00 95.62 109 GLU A O 1
ATOM 848 N N . LEU A 1 110 ? 5.141 -6.764 -3.870 1.00 94.50 110 LEU A N 1
ATOM 849 C CA . LEU A 1 110 ? 5.032 -5.519 -3.100 1.00 94.50 110 LEU A CA 1
ATOM 850 C C . LEU A 1 110 ? 6.378 -5.100 -2.506 1.00 94.50 110 LEU A C 1
ATOM 852 O O . LEU A 1 110 ? 6.654 -3.908 -2.379 1.00 94.50 110 LEU A O 1
ATOM 856 N N . GLY A 1 111 ? 7.225 -6.062 -2.144 1.00 94.25 111 GLY A N 1
ATOM 857 C CA . GLY A 1 111 ? 8.579 -5.822 -1.667 1.00 94.25 111 GLY A CA 1
ATOM 858 C C . GLY A 1 111 ? 9.477 -5.255 -2.759 1.00 94.25 111 GLY A C 1
ATOM 859 O O . GLY A 1 111 ? 10.148 -4.250 -2.521 1.00 94.25 111 GLY A O 1
ATOM 860 N N . ALA A 1 112 ? 9.443 -5.842 -3.958 1.00 92.06 112 ALA A N 1
ATOM 861 C CA . ALA A 1 112 ? 10.137 -5.311 -5.125 1.00 92.06 112 ALA A CA 1
ATOM 862 C C . ALA A 1 112 ? 9.625 -3.907 -5.477 1.00 92.06 112 ALA A C 1
ATOM 864 O O . ALA A 1 112 ? 10.421 -2.976 -5.587 1.00 92.06 112 ALA A O 1
ATOM 865 N N . PHE A 1 113 ? 8.302 -3.720 -5.539 1.00 91.88 113 PHE A N 1
ATOM 866 C CA . PHE A 1 113 ? 7.681 -2.417 -5.776 1.00 91.88 113 PHE A CA 1
ATOM 867 C C . PHE A 1 113 ? 8.126 -1.368 -4.749 1.00 91.88 113 PHE A C 1
ATOM 869 O O . PHE A 1 113 ? 8.488 -0.255 -5.123 1.00 91.88 113 PHE A O 1
ATOM 876 N N . PHE A 1 114 ? 8.143 -1.706 -3.458 1.00 91.50 114 PHE A N 1
ATOM 877 C CA . PHE A 1 114 ? 8.564 -0.796 -2.391 1.00 91.50 114 PHE A CA 1
ATOM 878 C C . PHE A 1 114 ? 10.008 -0.312 -2.583 1.00 91.50 114 PHE A C 1
ATOM 880 O O . PHE A 1 114 ? 10.281 0.878 -2.445 1.00 91.50 114 PHE A O 1
ATOM 887 N N . VAL A 1 115 ? 10.927 -1.218 -2.924 1.00 89.00 115 VAL A N 1
ATOM 888 C CA . VAL A 1 115 ? 12.339 -0.873 -3.147 1.00 89.00 115 VAL A CA 1
ATOM 889 C C . VAL A 1 115 ? 12.509 -0.072 -4.437 1.00 89.00 115 VAL A C 1
ATOM 891 O O . VAL A 1 115 ? 13.144 0.977 -4.425 1.00 89.00 115 VAL A O 1
ATOM 894 N N . GLU A 1 116 ? 11.913 -0.521 -5.543 1.00 87.62 116 GLU A N 1
ATOM 895 C CA . GLU A 1 116 ? 12.064 0.154 -6.835 1.00 87.62 116 GLU A CA 1
ATOM 896 C C . GLU A 1 116 ? 11.419 1.542 -6.855 1.00 87.62 116 GLU A C 1
ATOM 898 O O . GLU A 1 116 ? 11.959 2.467 -7.463 1.00 87.62 116 GLU A O 1
ATOM 903 N N . SER A 1 117 ? 10.266 1.701 -6.200 1.00 86.94 117 SER A N 1
ATOM 904 C CA . SER A 1 117 ? 9.532 2.968 -6.175 1.00 86.94 117 SER A CA 1
ATOM 905 C C . SER A 1 117 ? 10.272 4.057 -5.403 1.00 86.94 117 SER A C 1
ATOM 907 O O . SER A 1 117 ? 10.210 5.210 -5.823 1.00 86.94 117 SER A O 1
ATOM 909 N N . ALA A 1 118 ? 11.015 3.709 -4.346 1.00 82.88 118 ALA A N 1
ATOM 910 C CA . ALA A 1 118 ? 11.794 4.670 -3.569 1.00 82.88 118 ALA A CA 1
ATOM 911 C C . ALA A 1 118 ? 12.802 5.432 -4.445 1.00 82.88 118 ALA A C 1
ATOM 913 O O . ALA A 1 118 ? 12.863 6.660 -4.387 1.00 82.88 118 ALA A O 1
ATOM 914 N N . ASP A 1 119 ? 13.521 4.718 -5.311 1.00 82.00 119 ASP A N 1
ATOM 915 C CA . ASP A 1 119 ? 14.561 5.316 -6.149 1.00 82.00 119 ASP A CA 1
ATOM 916 C C . ASP A 1 119 ? 14.001 5.847 -7.474 1.00 82.00 119 ASP A C 1
ATOM 918 O O . ASP A 1 119 ? 14.305 6.969 -7.886 1.00 82.00 119 ASP A O 1
ATOM 922 N N . ARG A 1 120 ? 13.153 5.064 -8.159 1.00 83.81 120 ARG A N 1
ATOM 923 C CA . ARG A 1 120 ? 12.669 5.422 -9.502 1.00 83.81 120 ARG A CA 1
ATOM 924 C C . ARG A 1 120 ? 11.687 6.584 -9.488 1.00 83.81 120 ARG A C 1
ATOM 926 O O . ARG A 1 120 ? 11.758 7.424 -10.383 1.00 83.81 120 ARG A O 1
ATOM 933 N N . LEU A 1 121 ? 10.789 6.660 -8.499 1.00 80.75 121 LEU A N 1
ATOM 934 C CA . LEU A 1 121 ? 9.868 7.799 -8.407 1.00 80.75 121 LEU A CA 1
ATOM 935 C C . LEU A 1 121 ? 10.628 9.069 -8.040 1.00 80.75 121 LEU A C 1
ATOM 937 O O . LEU A 1 121 ? 10.418 10.095 -8.680 1.00 80.75 121 LEU A O 1
ATOM 941 N N . ALA A 1 122 ? 11.539 8.993 -7.066 1.00 80.94 122 ALA A N 1
ATOM 942 C CA . ALA A 1 122 ? 12.369 10.130 -6.683 1.00 80.94 122 ALA A CA 1
ATOM 943 C C . ALA A 1 122 ? 13.156 10.670 -7.886 1.00 80.94 122 ALA A C 1
ATOM 945 O O . ALA A 1 122 ? 13.058 11.855 -8.196 1.00 80.94 122 ALA A O 1
ATOM 946 N N . ALA A 1 123 ? 13.842 9.794 -8.627 1.00 81.12 123 ALA A N 1
ATOM 947 C CA . ALA A 1 123 ? 14.593 10.182 -9.819 1.00 81.12 123 ALA A CA 1
ATOM 948 C C . ALA A 1 123 ? 13.707 10.812 -10.909 1.00 81.12 123 ALA A C 1
ATOM 950 O O . ALA A 1 123 ? 14.088 11.821 -11.505 1.00 81.12 123 ALA A O 1
ATOM 951 N N . ALA A 1 124 ? 12.518 10.254 -11.158 1.00 80.75 124 ALA A N 1
ATOM 952 C CA . ALA A 1 124 ? 11.587 10.789 -12.150 1.00 80.75 124 ALA A CA 1
ATOM 953 C C . ALA A 1 124 ? 11.088 12.198 -11.780 1.00 80.75 124 ALA A C 1
ATOM 955 O O . ALA A 1 124 ? 11.031 13.079 -12.643 1.00 80.75 124 ALA A O 1
ATOM 956 N N . PHE A 1 125 ? 10.767 12.432 -10.503 1.00 82.31 125 PHE A N 1
ATOM 957 C CA . PHE A 1 125 ? 10.343 13.751 -10.030 1.00 82.31 125 PHE A CA 1
ATOM 958 C C . PHE A 1 125 ? 11.483 14.769 -10.057 1.00 82.31 125 PHE A C 1
ATOM 960 O O . PHE A 1 125 ? 11.270 15.873 -10.550 1.00 82.31 125 PHE A O 1
ATOM 967 N N . THR A 1 126 ? 12.690 14.406 -9.609 1.00 85.56 126 THR A N 1
ATOM 968 C 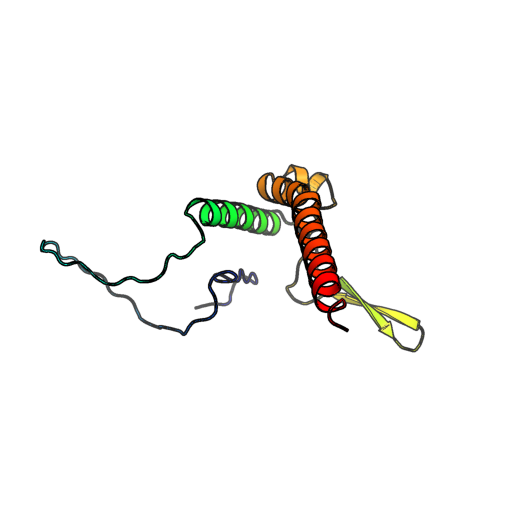CA . THR A 1 126 ? 13.861 15.297 -9.680 1.00 85.56 126 THR A CA 1
ATOM 969 C C . THR A 1 126 ? 14.164 15.696 -11.120 1.00 85.56 126 THR A C 1
ATOM 971 O O . THR A 1 126 ? 14.256 16.880 -11.416 1.00 85.56 126 THR A O 1
ATOM 974 N N . SER A 1 127 ? 14.200 14.732 -12.044 1.00 80.62 127 SER A N 1
ATOM 975 C CA . SER A 1 127 ? 14.451 15.034 -13.456 1.00 80.62 127 SER A CA 1
ATOM 976 C C . SER A 1 127 ? 13.388 15.955 -14.062 1.00 80.62 127 SER A C 1
ATOM 978 O O . SER A 1 127 ? 13.707 16.791 -14.904 1.00 80.62 127 SER A O 1
ATOM 980 N N . SER A 1 128 ? 12.130 15.822 -13.637 1.00 78.56 128 SER A N 1
ATOM 981 C CA . SER A 1 128 ? 11.042 16.682 -14.111 1.00 78.56 128 SER A CA 1
ATOM 982 C C . SER A 1 128 ? 11.138 18.101 -13.544 1.00 78.56 128 SER A C 1
ATOM 984 O O . SER A 1 128 ? 10.839 19.055 -14.255 1.00 78.56 128 SER A O 1
ATOM 986 N N . LEU A 1 129 ? 11.572 18.252 -12.288 1.00 80.38 129 LEU A N 1
ATOM 987 C CA . LEU A 1 129 ? 11.812 19.562 -11.675 1.00 80.38 129 LEU A CA 1
ATOM 988 C C . LEU A 1 129 ? 12.956 20.298 -12.375 1.00 80.38 129 LEU A C 1
ATOM 990 O O . LEU A 1 129 ? 12.767 21.441 -12.778 1.00 80.38 129 LEU A O 1
ATOM 994 N N . ASP A 1 130 ? 14.077 19.620 -12.628 1.00 81.56 130 ASP A N 1
ATOM 995 C CA . ASP A 1 130 ? 15.220 20.206 -13.340 1.00 81.56 130 ASP A CA 1
ATOM 996 C C . ASP A 1 130 ? 14.822 20.690 -14.748 1.00 81.56 130 ASP A C 1
ATOM 998 O O . ASP A 1 130 ? 15.261 21.741 -15.216 1.00 81.56 130 ASP A O 1
ATOM 1002 N N . GLN A 1 131 ? 13.950 19.938 -15.432 1.00 79.38 131 GLN A N 1
ATOM 1003 C CA . GLN A 1 131 ? 13.419 20.317 -16.745 1.00 79.38 131 GLN A CA 1
ATOM 1004 C C . GLN A 1 131 ? 12.502 21.546 -16.679 1.00 79.38 131 GLN A C 1
ATOM 1006 O O . GLN A 1 131 ? 12.537 22.374 -17.590 1.00 79.38 131 GLN A O 1
ATOM 1011 N N . LEU A 1 132 ? 11.690 21.673 -15.625 1.00 77.62 132 LEU A N 1
ATOM 1012 C CA . LEU A 1 132 ? 10.818 22.832 -15.418 1.00 77.62 132 LEU A CA 1
ATOM 1013 C C . LEU A 1 132 ? 11.628 24.090 -15.086 1.00 77.62 132 LEU A C 1
ATOM 1015 O O . LEU A 1 132 ? 11.388 25.134 -15.687 1.00 77.62 132 LEU A O 1
ATOM 1019 N N . GLU A 1 133 ? 12.626 23.984 -14.207 1.00 80.94 133 GLU A N 1
ATOM 1020 C CA . GLU A 1 133 ? 13.515 25.101 -13.8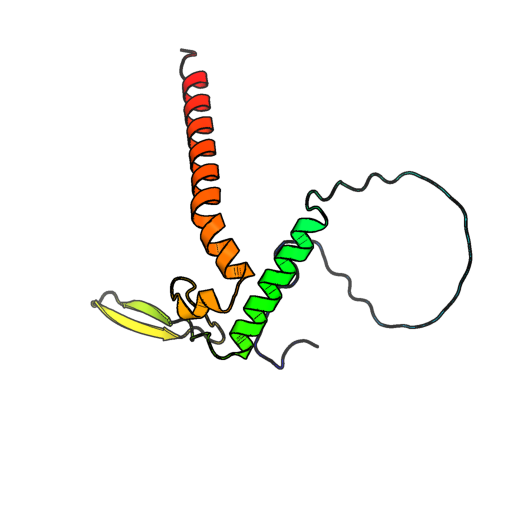58 1.00 80.94 133 GLU A CA 1
ATOM 1021 C C . GLU A 1 133 ? 14.324 25.584 -15.073 1.00 80.94 133 GLU A C 1
ATOM 1023 O O . GLU A 1 133 ? 14.416 26.788 -15.333 1.00 80.94 133 GLU A O 1
ATOM 1028 N N . ALA A 1 134 ? 14.846 24.652 -15.879 1.00 77.94 134 ALA A N 1
ATOM 1029 C CA . ALA A 1 134 ? 15.541 24.983 -17.120 1.00 77.94 134 ALA A CA 1
ATOM 1030 C C . ALA A 1 134 ? 14.615 25.657 -18.149 1.00 77.94 134 ALA A C 1
ATOM 1032 O O . ALA A 1 134 ? 15.039 26.573 -18.857 1.00 77.94 134 ALA A O 1
ATOM 1033 N N . ALA A 1 135 ? 13.349 25.236 -18.234 1.00 74.69 135 ALA A N 1
ATOM 1034 C CA . ALA A 1 135 ? 12.367 25.854 -19.122 1.00 74.69 135 ALA A CA 1
ATOM 1035 C C . ALA A 1 135 ? 12.002 27.284 -18.683 1.00 74.69 135 ALA A C 1
ATOM 1037 O O . ALA A 1 135 ? 11.897 28.169 -19.534 1.00 74.69 135 ALA A O 1
ATOM 1038 N N . GLU A 1 136 ? 11.868 27.539 -17.376 1.00 74.56 136 GLU A N 1
ATOM 1039 C CA . GLU A 1 136 ? 11.587 28.878 -16.843 1.00 74.56 136 GLU A CA 1
ATOM 1040 C C . GLU A 1 136 ? 12.740 29.861 -17.097 1.00 74.56 136 GLU A C 1
ATOM 1042 O O . GLU A 1 136 ? 12.501 30.993 -17.530 1.00 74.56 136 GLU A O 1
ATOM 1047 N N . GLN A 1 137 ? 13.994 29.431 -16.922 1.00 68.50 137 GLN A N 1
ATOM 1048 C CA . GLN A 1 137 ? 15.173 30.268 -17.189 1.00 68.50 137 GLN A CA 1
ATOM 1049 C C . GLN A 1 137 ? 15.311 30.674 -18.659 1.00 68.50 137 GLN A C 1
ATOM 1051 O O . GLN A 1 137 ? 15.713 31.800 -18.942 1.00 68.50 137 GLN A O 1
ATOM 1056 N N . ILE A 1 138 ? 14.910 29.813 -19.597 1.00 64.12 138 ILE A N 1
ATOM 1057 C CA . ILE A 1 138 ? 14.904 30.141 -21.032 1.00 64.12 138 ILE A CA 1
ATOM 1058 C C . ILE A 1 138 ? 13.828 31.190 -21.360 1.00 64.12 138 ILE A C 1
ATOM 1060 O O . ILE A 1 138 ? 14.024 32.027 -22.239 1.00 64.12 138 ILE A O 1
ATOM 1064 N N . THR A 1 139 ? 12.696 31.182 -20.652 1.00 60.88 139 THR A N 1
ATOM 1065 C CA . THR A 1 139 ? 11.615 32.161 -20.867 1.00 60.88 139 THR A CA 1
ATOM 1066 C C . THR A 1 139 ? 11.828 33.505 -20.164 1.00 60.88 139 THR A C 1
ATOM 1068 O O . THR A 1 139 ? 11.228 34.496 -20.573 1.00 60.88 139 THR A O 1
ATOM 1071 N N . GLY A 1 140 ? 12.679 33.558 -19.134 1.00 57.88 140 GLY A N 1
ATOM 1072 C CA . GLY A 1 140 ? 12.978 34.776 -18.372 1.00 57.88 140 GLY A CA 1
ATOM 1073 C C . GLY A 1 140 ? 14.028 35.705 -18.996 1.00 57.88 140 GLY A C 1
ATOM 1074 O O . GLY A 1 140 ? 14.099 36.863 -18.599 1.00 57.88 140 GLY A O 1
ATOM 1075 N N . ASP A 1 141 ? 14.811 35.232 -19.972 1.00 51.22 141 ASP A N 1
ATOM 1076 C CA . ASP A 1 141 ? 15.923 35.980 -20.599 1.00 51.22 141 ASP A CA 1
ATOM 1077 C C . ASP A 1 141 ? 15.508 36.730 -21.888 1.00 51.22 141 ASP A C 1
ATOM 1079 O O . ASP A 1 141 ? 16.334 37.169 -22.686 1.00 51.22 141 ASP A O 1
ATOM 1083 N N . VAL A 1 142 ? 14.196 36.881 -22.114 1.00 53.53 142 VAL A N 1
ATOM 1084 C CA . VAL A 1 142 ? 13.619 37.696 -23.197 1.00 53.53 142 VAL A CA 1
ATOM 1085 C C . VAL A 1 142 ? 13.095 39.010 -22.602 1.00 53.53 142 VAL A C 1
ATOM 1087 O O . VAL A 1 142 ? 11.887 39.240 -22.542 1.00 53.53 142 VAL A O 1
ATOM 1090 N N . GLY A 1 143 ? 14.006 39.850 -22.103 1.00 43.03 143 GLY A N 1
ATOM 1091 C CA . GLY A 1 143 ? 13.712 41.162 -21.511 1.00 43.03 143 GLY A CA 1
ATOM 1092 C C . GLY A 1 143 ? 14.749 42.210 -21.871 1.00 43.03 143 GLY A C 1
ATOM 1093 O O . GLY A 1 143 ? 15.933 41.987 -21.543 1.00 43.03 143 GLY A O 1
#

pLDDT: mean 71.1, std 22.77, range [32.16, 96.94]